Protein AF-A0A497BLR1-F1 (afdb_monomer_lite)

Radius of gyration: 16.53 Å; chains: 1; bounding box: 42×38×38 Å

Structure (mmCIF, N/CA/C/O backbone):
data_AF-A0A497BLR1-F1
#
_entry.id   AF-A0A497BLR1-F1
#
loop_
_atom_site.group_PDB
_atom_site.id
_atom_site.type_symbol
_atom_site.label_atom_id
_atom_site.label_alt_id
_atom_site.label_comp_id
_atom_site.label_asym_id
_atom_site.label_entity_id
_atom_site.label_seq_id
_atom_site.pdbx_PDB_ins_code
_atom_site.Cartn_x
_atom_site.Cartn_y
_atom_site.Cartn_z
_atom_site.occupancy
_atom_site.B_iso_or_equiv
_atom_site.auth_seq_id
_atom_site.auth_comp_id
_atom_site.auth_asym_id
_atom_site.auth_atom_id
_atom_site.pdbx_PDB_model_num
ATOM 1 N N . MET A 1 1 ? -12.909 0.141 -1.072 1.00 55.53 1 MET A N 1
ATOM 2 C CA . MET A 1 1 ? -11.600 0.680 -0.648 1.00 55.53 1 MET A CA 1
ATOM 3 C C . MET A 1 1 ? -11.574 2.158 -1.013 1.00 55.53 1 MET A C 1
ATOM 5 O O . MET A 1 1 ? -11.919 2.470 -2.144 1.00 55.53 1 MET A O 1
ATOM 9 N N . LEU A 1 2 ? -11.273 3.053 -0.068 1.00 60.09 2 LEU A N 1
ATOM 10 C CA . LEU A 1 2 ? -11.106 4.487 -0.335 1.00 60.09 2 LEU A CA 1
ATOM 11 C C . LEU A 1 2 ? -9.602 4.781 -0.332 1.00 60.09 2 LEU A C 1
ATOM 13 O O . LEU A 1 2 ? -8.959 4.564 0.691 1.00 60.09 2 LEU A O 1
ATOM 17 N N . SER A 1 3 ? -9.054 5.231 -1.461 1.00 52.53 3 SER A N 1
ATOM 18 C CA . SER A 1 3 ? -7.648 5.638 -1.575 1.00 52.53 3 SER A CA 1
ATOM 19 C C . SER A 1 3 ? -7.576 7.156 -1.680 1.00 52.53 3 SER A C 1
ATOM 21 O O . SER A 1 3 ? -8.301 7.757 -2.473 1.00 52.53 3 SER A O 1
ATOM 23 N N . VAL A 1 4 ? -6.735 7.777 -0.855 1.00 61.75 4 VAL A N 1
ATOM 24 C CA . VAL A 1 4 ? -6.531 9.229 -0.829 1.00 61.75 4 VAL A CA 1
ATOM 25 C C . VAL A 1 4 ? -5.037 9.503 -0.944 1.00 61.75 4 VAL A C 1
ATOM 27 O O . VAL A 1 4 ? -4.222 8.890 -0.256 1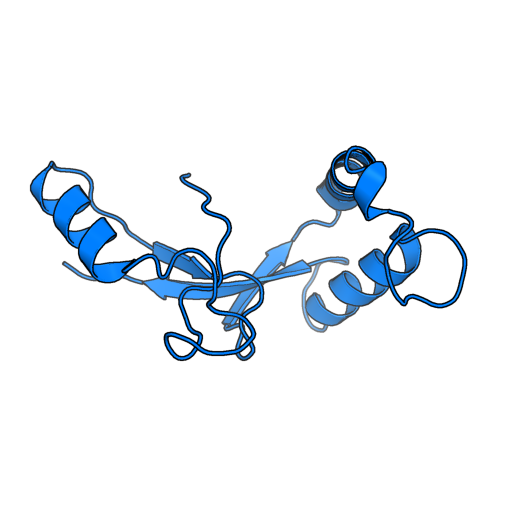.00 61.75 4 VAL A O 1
ATOM 30 N N . HIS A 1 5 ? -4.673 10.414 -1.841 1.00 53.53 5 HIS A N 1
ATOM 31 C CA . HIS A 1 5 ? -3.286 10.741 -2.141 1.00 53.53 5 HIS A CA 1
ATOM 32 C C . HIS A 1 5 ? -2.834 11.972 -1.341 1.00 53.53 5 HIS A C 1
ATOM 34 O O . HIS A 1 5 ? -2.976 13.101 -1.801 1.00 53.53 5 HIS A O 1
ATOM 40 N N . SER A 1 6 ? -2.304 11.748 -0.137 1.00 55.25 6 SER A N 1
ATOM 41 C CA . SER A 1 6 ? -1.457 12.695 0.606 1.00 55.25 6 SER A CA 1
ATOM 42 C C . SER A 1 6 ? -0.721 11.971 1.744 1.00 55.25 6 SER A C 1
ATOM 44 O O . SER A 1 6 ? -1.160 10.904 2.169 1.00 55.25 6 SER A O 1
ATOM 46 N N . CYS A 1 7 ? 0.412 12.509 2.218 1.00 51.59 7 CYS A N 1
ATOM 47 C CA . CYS A 1 7 ? 1.183 11.938 3.332 1.00 51.59 7 CYS A CA 1
ATOM 48 C C . CYS A 1 7 ? 0.557 12.353 4.680 1.00 51.59 7 CYS A C 1
ATOM 50 O O . CYS A 1 7 ? 0.635 13.527 5.040 1.00 51.59 7 CYS A O 1
ATOM 52 N N . PRO A 1 8 ? -0.048 11.435 5.457 1.00 55.97 8 PRO A N 1
ATOM 53 C CA . PRO A 1 8 ? -0.790 11.796 6.667 1.00 55.97 8 PRO A CA 1
ATOM 54 C C . PRO A 1 8 ? 0.068 11.788 7.941 1.00 55.97 8 PRO A C 1
ATOM 56 O O . PRO A 1 8 ? -0.444 12.076 9.019 1.00 55.97 8 PRO A O 1
ATOM 59 N N . VAL A 1 9 ? 1.352 11.422 7.838 1.00 56.25 9 VAL A N 1
ATOM 60 C CA . VAL A 1 9 ? 2.246 11.189 8.993 1.00 56.25 9 VAL A CA 1
ATOM 61 C C . VAL A 1 9 ? 3.321 12.270 9.149 1.00 56.25 9 VAL A C 1
ATOM 63 O O . VAL A 1 9 ? 4.036 12.290 10.148 1.00 56.25 9 VAL A O 1
ATOM 66 N N . GLY A 1 10 ? 3.466 13.171 8.174 1.00 58.78 10 GLY A N 1
ATOM 67 C CA . GLY A 1 10 ? 4.461 14.239 8.235 1.00 58.78 10 GLY A CA 1
ATOM 68 C C . GLY A 1 10 ? 4.095 15.342 9.236 1.00 58.78 10 GLY A C 1
ATOM 69 O O . GLY A 1 10 ? 2.927 15.570 9.553 1.00 58.78 10 GLY A O 1
ATOM 70 N N . ARG A 1 11 ? 5.100 16.092 9.709 1.00 59.44 11 ARG A N 1
ATOM 71 C CA . ARG A 1 11 ? 4.879 17.294 10.534 1.00 59.44 11 ARG A CA 1
ATOM 72 C C . ARG A 1 11 ? 4.065 18.328 9.749 1.00 59.44 11 ARG A C 1
ATOM 74 O O . ARG A 1 11 ? 4.469 18.694 8.647 1.00 59.44 11 ARG A O 1
ATOM 81 N N . LEU A 1 12 ? 2.983 18.848 10.335 1.00 60.25 12 LEU A N 1
ATOM 82 C CA . LEU A 1 12 ? 2.157 19.912 9.742 1.00 60.25 12 LEU A CA 1
ATOM 83 C C . LEU A 1 12 ? 3.013 21.116 9.300 1.00 60.25 12 LEU A C 1
ATOM 85 O O . LEU A 1 12 ? 3.847 21.592 10.073 1.00 60.25 12 LEU A O 1
ATOM 89 N N . GLY A 1 13 ? 2.796 21.609 8.076 1.00 61.09 13 GLY A N 1
ATOM 90 C CA . GLY A 1 13 ? 3.513 22.767 7.518 1.00 61.09 13 GLY A CA 1
ATOM 91 C C . GLY A 1 13 ? 4.985 22.510 7.163 1.00 61.09 13 GLY A C 1
ATOM 92 O O . GLY A 1 13 ? 5.733 23.453 6.919 1.00 61.09 13 GLY A O 1
ATOM 93 N N . GLY A 1 14 ? 5.416 21.248 7.166 1.00 60.66 14 GLY A N 1
ATOM 94 C CA . GLY A 1 14 ? 6.721 20.806 6.684 1.00 60.66 14 GLY A CA 1
ATOM 95 C C . GLY A 1 14 ? 6.787 20.720 5.157 1.00 60.66 14 GLY A C 1
ATOM 96 O O . GLY A 1 14 ? 5.769 20.770 4.468 1.00 60.66 14 GLY A O 1
ATOM 97 N N . ARG A 1 15 ? 8.010 20.556 4.636 1.00 57.75 15 ARG A N 1
ATOM 98 C CA . ARG A 1 15 ? 8.319 20.523 3.193 1.00 57.75 15 ARG A CA 1
ATOM 99 C C . ARG A 1 15 ? 7.398 19.583 2.396 1.00 57.75 15 ARG A C 1
ATOM 101 O O . ARG A 1 15 ? 6.974 19.959 1.311 1.00 57.75 15 ARG A O 1
ATOM 108 N N . ASP A 1 16 ? 7.034 18.437 2.978 1.00 53.62 16 ASP A N 1
ATOM 109 C CA . ASP A 1 16 ? 6.250 17.380 2.321 1.00 53.62 16 ASP A CA 1
ATOM 110 C C . ASP A 1 16 ? 4.802 17.250 2.848 1.00 53.62 16 ASP A C 1
ATOM 112 O O . ASP A 1 16 ? 4.121 16.267 2.563 1.00 53.62 16 ASP A O 1
ATOM 116 N N . THR A 1 17 ? 4.301 18.230 3.617 1.00 56.81 17 THR A N 1
ATOM 117 C CA . THR A 1 17 ? 2.915 18.242 4.152 1.00 56.81 17 THR A CA 1
ATOM 118 C C . THR A 1 17 ? 2.062 19.405 3.641 1.00 56.81 17 THR A C 1
ATOM 120 O O . THR A 1 17 ? 1.029 19.741 4.225 1.00 56.81 17 THR A O 1
ATOM 123 N N . GLY A 1 18 ? 2.472 20.013 2.523 1.00 49.19 18 GLY A N 1
ATOM 124 C CA . GLY A 1 18 ? 1.814 21.175 1.912 1.00 49.19 18 GLY A CA 1
ATOM 125 C C . GLY A 1 18 ? 0.423 20.916 1.313 1.00 49.19 18 GLY A C 1
ATOM 126 O O . GLY A 1 18 ? -0.260 21.869 0.950 1.00 49.19 18 GLY A O 1
ATOM 127 N N . GLY A 1 19 ? -0.031 19.662 1.229 1.00 50.09 19 GLY A N 1
ATOM 128 C CA . GLY A 1 19 ? -1.339 19.308 0.679 1.00 50.09 19 GLY A CA 1
ATOM 129 C C . GLY A 1 19 ? -1.992 18.178 1.466 1.00 50.09 19 GLY A C 1
ATOM 130 O O . GLY A 1 19 ? -1.540 17.044 1.400 1.00 50.09 19 GLY A O 1
ATOM 131 N N . MET A 1 20 ? -3.073 18.490 2.184 1.00 51.88 20 MET A N 1
ATOM 132 C CA . MET A 1 20 ? -3.961 17.540 2.873 1.00 51.88 20 MET A CA 1
ATOM 133 C C . MET A 1 20 ? -3.323 16.708 3.994 1.00 51.88 20 MET A C 1
ATOM 135 O O . MET A 1 20 ? -3.020 15.526 3.841 1.00 51.88 20 MET A O 1
ATOM 139 N N . ASN A 1 21 ? -3.290 17.287 5.194 1.00 53.09 21 ASN A N 1
ATOM 140 C CA . ASN A 1 21 ? -3.283 16.491 6.419 1.00 53.09 21 ASN A CA 1
ATOM 141 C C . ASN A 1 21 ? -4.676 15.879 6.579 1.00 53.09 21 ASN A C 1
ATOM 143 O O . ASN A 1 21 ? -5.588 16.501 7.126 1.00 53.09 21 ASN A O 1
ATOM 147 N N . VAL A 1 22 ? -4.875 14.687 6.018 1.00 57.62 22 VAL A N 1
ATOM 148 C CA . VAL A 1 22 ? -6.081 13.913 6.299 1.00 57.62 22 VAL A CA 1
ATOM 149 C C . VAL A 1 22 ? -5.940 13.432 7.733 1.00 57.62 22 VAL A C 1
ATOM 151 O O . VAL A 1 22 ? -5.092 12.599 8.044 1.00 57.62 22 VAL A O 1
ATOM 154 N N . TYR A 1 23 ? -6.767 13.975 8.620 1.00 67.25 23 TYR A N 1
ATOM 155 C CA . TYR A 1 23 ? -6.936 13.475 9.977 1.00 67.25 23 TYR A CA 1
ATOM 156 C C . TYR A 1 23 ? -7.632 12.117 9.904 1.00 67.25 23 TYR A C 1
ATOM 158 O O . TYR A 1 23 ? -8.846 12.009 10.050 1.00 67.25 23 TYR A O 1
ATOM 166 N N . ILE A 1 24 ? -6.871 11.077 9.569 1.00 76.25 24 ILE A N 1
ATOM 167 C CA . ILE A 1 24 ? -7.402 9.748 9.254 1.00 76.25 24 ILE A CA 1
ATOM 168 C C . ILE A 1 24 ? -8.244 9.204 10.405 1.00 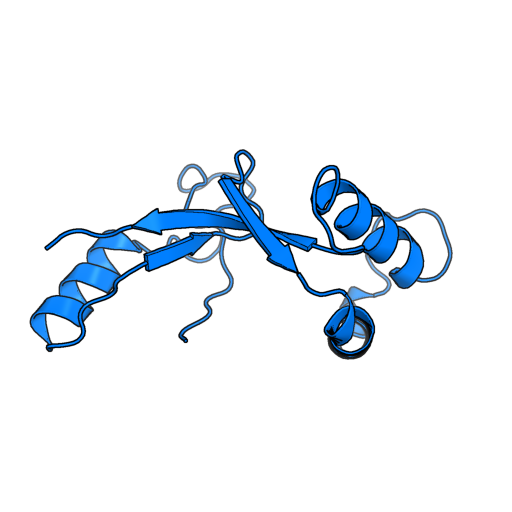76.25 24 ILE A C 1
ATOM 170 O O . ILE A 1 24 ? -9.290 8.605 10.170 1.00 76.25 24 ILE A O 1
ATOM 174 N N . ARG A 1 25 ? -7.823 9.447 11.649 1.00 75.31 25 ARG A N 1
ATOM 175 C CA . ARG A 1 25 ? -8.559 9.014 12.836 1.00 75.31 25 ARG A CA 1
ATOM 176 C C . ARG A 1 25 ? -9.903 9.732 12.954 1.00 75.31 25 ARG A C 1
ATOM 178 O O . ARG A 1 25 ? -10.916 9.100 13.230 1.00 75.31 25 ARG A O 1
ATOM 185 N N . GLU A 1 26 ? -9.931 11.037 12.737 1.00 79.94 26 GLU A N 1
ATOM 186 C CA . GLU A 1 26 ? -11.125 11.873 12.806 1.00 79.94 26 GLU A CA 1
ATOM 187 C C . GLU A 1 26 ? -12.082 11.531 11.658 1.00 79.94 26 GLU A C 1
ATOM 189 O O . GLU A 1 26 ? -13.272 11.340 11.896 1.00 79.94 26 GLU A O 1
ATOM 194 N N . VAL A 1 27 ? -11.565 11.332 10.441 1.00 83.94 27 VAL A N 1
ATOM 195 C CA . VAL A 1 27 ? -12.341 10.849 9.289 1.00 83.94 27 VAL A CA 1
ATOM 196 C C . VAL A 1 27 ? -12.927 9.465 9.571 1.00 83.94 27 VAL A C 1
ATOM 198 O O . VAL A 1 27 ? -14.127 9.268 9.395 1.00 83.94 27 VAL A O 1
ATOM 201 N N . ALA A 1 28 ? -12.123 8.519 10.065 1.00 85.81 28 ALA A N 1
ATOM 202 C CA . ALA A 1 28 ? -12.597 7.190 10.444 1.00 85.81 28 ALA A CA 1
ATOM 203 C C . ALA A 1 28 ? -13.671 7.252 11.543 1.00 85.81 28 ALA A C 1
ATOM 205 O O . ALA A 1 28 ? -14.654 6.512 11.489 1.00 85.81 28 ALA A O 1
ATOM 206 N N . ARG A 1 29 ? -13.537 8.172 12.508 1.00 84.25 29 ARG A N 1
ATOM 207 C CA . ARG A 1 29 ? -14.528 8.394 13.570 1.00 84.25 29 ARG A CA 1
ATOM 208 C C . ARG A 1 29 ? -15.839 8.960 13.028 1.00 84.25 29 ARG A C 1
ATOM 210 O O . ARG A 1 29 ? -16.902 8.478 13.415 1.00 84.25 29 ARG A O 1
ATOM 217 N N . GLU A 1 30 ? -15.788 9.957 12.147 1.00 89.69 30 GLU A N 1
ATOM 218 C CA . GLU A 1 30 ? -16.990 10.530 11.525 1.00 89.69 30 GLU A CA 1
ATOM 219 C C . GLU A 1 30 ? -17.697 9.523 10.611 1.00 89.69 30 GLU A C 1
ATOM 221 O O . GLU A 1 30 ? -18.925 9.435 10.624 1.00 89.69 30 GLU A O 1
ATOM 226 N N . LEU A 1 31 ? -16.940 8.699 9.881 1.00 90.12 31 LEU A N 1
ATOM 227 C CA . LEU A 1 31 ? -17.486 7.557 9.147 1.00 90.12 31 LEU A CA 1
ATOM 228 C C . LEU A 1 31 ? -18.162 6.560 10.099 1.00 90.12 31 LEU A C 1
ATOM 230 O O . LEU A 1 31 ? -19.300 6.160 9.852 1.00 90.12 31 LEU A O 1
ATOM 234 N N . GLY A 1 32 ? -17.526 6.240 11.230 1.00 90.31 32 GLY A N 1
ATOM 235 C CA . GLY A 1 32 ? -18.082 5.361 12.261 1.00 90.31 32 GLY A CA 1
ATOM 236 C C . GLY A 1 32 ? -19.412 5.862 12.827 1.00 90.31 32 GLY A C 1
ATOM 237 O O . GLY A 1 32 ? -20.359 5.084 12.938 1.00 90.31 32 GLY A O 1
ATOM 238 N N . LYS A 1 33 ? -19.529 7.171 13.101 1.00 92.06 33 LYS A N 1
ATOM 239 C CA . LYS A 1 33 ? -20.789 7.810 13.537 1.00 92.06 33 LYS A CA 1
ATOM 240 C C . LYS A 1 33 ? -21.916 7.682 12.508 1.00 92.06 33 LYS A C 1
ATOM 242 O O . LYS A 1 33 ? -23.080 7.656 12.887 1.00 92.06 33 LYS A O 1
ATOM 247 N N . ARG A 1 34 ? -21.577 7.587 11.220 1.00 93.94 34 ARG A N 1
ATOM 248 C CA . ARG A 1 34 ? -22.525 7.371 10.113 1.00 93.94 34 ARG A CA 1
ATOM 249 C C . ARG A 1 34 ? -22.796 5.887 9.832 1.00 93.94 34 ARG A C 1
ATOM 251 O O . ARG A 1 34 ? -23.471 5.571 8.862 1.00 93.94 34 ARG A O 1
ATOM 258 N N . GLY A 1 35 ? -22.273 4.978 10.659 1.00 94.19 35 GLY A N 1
ATOM 259 C CA . GLY A 1 35 ? -22.448 3.531 10.513 1.00 94.19 35 GLY A CA 1
ATOM 260 C C . GLY A 1 35 ? -21.364 2.832 9.685 1.00 94.19 35 GLY A C 1
ATOM 261 O O . GLY A 1 35 ? -21.436 1.621 9.490 1.00 94.19 35 GLY A O 1
ATOM 262 N N . HIS A 1 36 ? -20.329 3.546 9.234 1.00 91.62 36 HIS A N 1
ATOM 263 C CA . HIS A 1 36 ? -19.230 2.989 8.443 1.00 91.62 36 HIS A CA 1
ATOM 264 C C . HIS A 1 36 ? -17.983 2.766 9.311 1.00 91.62 36 HIS A C 1
ATOM 266 O O . HIS A 1 36 ? -17.197 3.679 9.549 1.00 91.62 36 HIS A O 1
ATOM 272 N N . ARG A 1 37 ? -17.784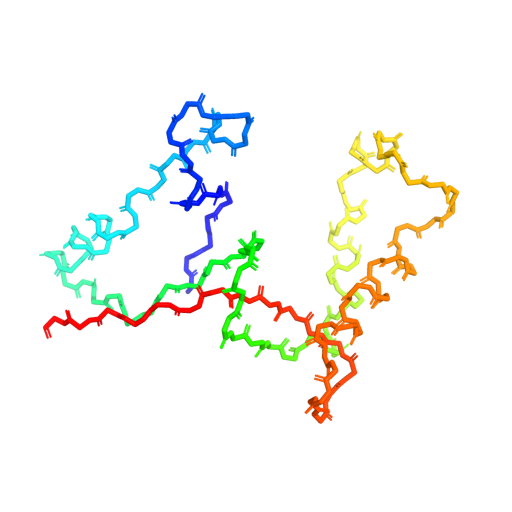 1.537 9.793 1.00 91.06 37 ARG A N 1
ATOM 273 C CA . ARG A 1 37 ? -16.652 1.175 10.666 1.00 91.06 37 ARG A CA 1
ATOM 274 C C . ARG A 1 37 ? -15.386 0.863 9.852 1.00 91.06 37 ARG A C 1
ATOM 276 O O . ARG A 1 37 ? -15.375 -0.087 9.071 1.00 91.06 37 ARG A O 1
ATOM 283 N N . VAL A 1 38 ? -14.325 1.652 10.035 1.00 90.50 38 VAL A N 1
ATOM 284 C CA . VAL A 1 38 ? -13.076 1.582 9.245 1.00 90.50 38 VAL A CA 1
ATOM 285 C C . VAL A 1 38 ? -12.052 0.639 9.879 1.00 90.50 38 VAL A C 1
ATOM 287 O O . VAL A 1 38 ? -11.226 1.097 10.653 1.00 90.50 38 VAL A O 1
ATOM 290 N N . LYS A 1 39 ? -12.077 -0.660 9.541 1.00 91.31 39 LYS A N 1
ATOM 291 C CA . LYS A 1 39 ? -11.191 -1.713 10.110 1.00 91.31 39 LYS A CA 1
ATOM 292 C C . LYS A 1 39 ? -9.708 -1.343 10.155 1.00 91.31 39 LYS A C 1
ATOM 294 O O . LYS A 1 39 ? -9.056 -1.515 11.181 1.00 91.31 39 LYS A O 1
ATOM 299 N N . GLU A 1 40 ? -9.190 -0.839 9.045 1.00 91.38 40 GLU A N 1
ATOM 300 C CA . GLU A 1 40 ? -7.759 -0.642 8.857 1.00 91.38 40 GLU A CA 1
ATOM 301 C C . GLU A 1 40 ? -7.487 0.598 8.013 1.00 91.38 40 GLU A C 1
ATOM 303 O O . GLU A 1 40 ? -8.301 0.997 7.175 1.00 91.38 40 GLU A O 1
ATOM 308 N N . VAL A 1 41 ? -6.307 1.175 8.216 1.00 88.62 41 VAL A N 1
ATOM 309 C CA . VAL A 1 41 ? -5.766 2.278 7.427 1.00 88.62 41 VAL A CA 1
ATOM 310 C C . VAL A 1 41 ? -4.369 1.897 6.977 1.00 88.62 41 VAL A C 1
ATOM 312 O O . VAL A 1 41 ? -3.532 1.540 7.802 1.00 88.62 41 VAL A O 1
ATOM 315 N N . TRP A 1 42 ? -4.112 1.976 5.675 1.00 89.38 42 TRP A N 1
ATOM 316 C CA . TRP A 1 42 ? -2.813 1.656 5.093 1.00 89.38 42 TRP A CA 1
ATOM 317 C C . TRP A 1 42 ? -2.177 2.922 4.520 1.00 89.38 42 TRP A C 1
ATOM 319 O O . TRP A 1 42 ? -2.785 3.637 3.723 1.00 89.38 42 TRP A O 1
ATOM 329 N N . LEU A 1 43 ? -0.957 3.215 4.961 1.00 85.44 43 LEU A N 1
ATOM 330 C CA . LEU A 1 43 ? -0.241 4.451 4.664 1.00 85.44 43 LEU A CA 1
ATOM 331 C C . LEU A 1 43 ? 0.924 4.161 3.723 1.00 85.44 43 LEU A C 1
ATOM 333 O O . LEU A 1 43 ? 1.904 3.527 4.119 1.00 85.44 43 LEU A O 1
ATOM 337 N N . TRP A 1 44 ? 0.81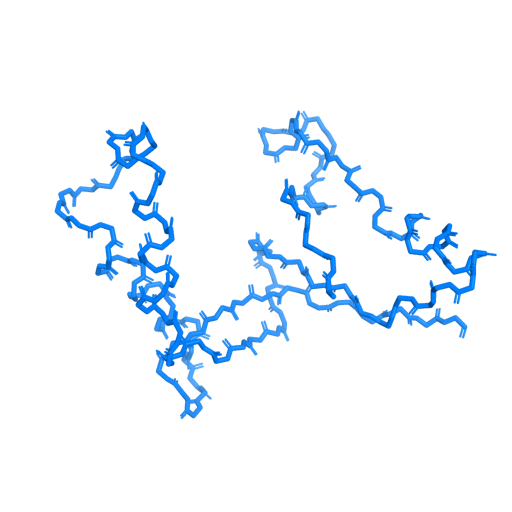2 4.616 2.480 1.00 83.69 44 TRP A N 1
ATOM 338 C CA . TRP A 1 44 ? 1.878 4.494 1.489 1.00 83.69 44 TRP A CA 1
ATOM 339 C C . TRP A 1 44 ? 2.994 5.518 1.757 1.00 83.69 44 TRP A C 1
ATOM 341 O O . TRP A 1 44 ? 2.775 6.526 2.428 1.00 83.69 44 TRP A O 1
ATOM 351 N N . ALA A 1 45 ? 4.202 5.244 1.250 1.00 80.75 45 ALA A N 1
ATOM 352 C CA . ALA A 1 45 ? 5.398 6.081 1.445 1.00 80.75 45 ALA A CA 1
ATOM 353 C C . ALA A 1 45 ? 5.750 6.383 2.918 1.00 80.75 45 ALA A C 1
ATOM 355 O O . ALA A 1 45 ? 6.383 7.392 3.220 1.00 80.75 45 ALA A O 1
ATOM 356 N N . SER A 1 46 ? 5.375 5.491 3.838 1.00 81.50 46 SER A N 1
ATOM 357 C CA . SER A 1 46 ? 5.842 5.555 5.223 1.00 81.50 46 SER A CA 1
ATOM 358 C C . SER A 1 46 ? 7.340 5.251 5.307 1.00 81.50 46 SER A C 1
ATOM 360 O O . SER A 1 46 ? 7.825 4.327 4.656 1.00 81.50 46 SER A O 1
ATOM 362 N N . GLU A 1 47 ? 8.061 5.976 6.163 1.00 82.50 47 GLU A N 1
ATOM 363 C CA . GLU A 1 47 ? 9.456 5.668 6.520 1.00 82.50 47 GLU A CA 1
ATOM 364 C C . GLU A 1 47 ? 9.585 4.365 7.327 1.00 82.50 47 GLU A C 1
ATOM 366 O O . GLU A 1 47 ? 10.671 3.801 7.434 1.00 82.50 47 GLU A O 1
ATOM 371 N N . LYS A 1 48 ? 8.483 3.887 7.919 1.00 85.75 48 LYS A N 1
ATOM 372 C CA . LYS A 1 48 ? 8.437 2.690 8.769 1.00 85.75 48 LYS A CA 1
ATOM 373 C C . LYS A 1 48 ? 7.320 1.748 8.309 1.00 85.75 48 LYS A C 1
ATOM 375 O O . LYS A 1 48 ? 6.325 1.614 9.026 1.00 85.75 48 LYS A O 1
ATOM 380 N N . PRO A 1 49 ? 7.400 1.147 7.112 1.00 90.81 49 PRO A N 1
ATOM 381 C CA . PRO A 1 49 ? 6.392 0.187 6.673 1.00 90.81 49 PRO A CA 1
ATOM 382 C C . PRO A 1 49 ? 6.371 -1.038 7.600 1.00 90.81 49 PRO A C 1
ATOM 384 O O . PRO A 1 49 ? 7.405 -1.457 8.112 1.00 90.81 49 PRO A O 1
ATOM 387 N N . ASN A 1 50 ? 5.185 -1.596 7.830 1.00 93.88 50 ASN A N 1
ATOM 388 C CA . ASN A 1 50 ? 4.971 -2.810 8.633 1.00 93.88 50 ASN A CA 1
ATOM 389 C C . ASN A 1 50 ? 4.079 -3.840 7.911 1.00 93.88 50 ASN A C 1
ATOM 391 O O . ASN A 1 50 ? 3.738 -4.870 8.485 1.00 93.88 50 ASN A O 1
ATOM 395 N N . HIS A 1 51 ? 3.677 -3.548 6.674 1.00 94.38 51 HIS A N 1
ATOM 396 C CA . HIS A 1 51 ? 2.843 -4.403 5.847 1.00 94.38 51 HIS A CA 1
ATOM 397 C C . HIS A 1 51 ? 3.325 -4.326 4.400 1.00 94.38 51 HIS A C 1
ATOM 399 O O . HIS A 1 51 ? 3.605 -3.235 3.903 1.00 94.38 51 HIS A O 1
ATOM 405 N N . VAL A 1 52 ? 3.414 -5.470 3.731 1.00 95.50 52 VAL A N 1
ATOM 406 C CA . VAL A 1 52 ? 3.748 -5.569 2.309 1.00 95.50 52 VAL A CA 1
ATOM 407 C C . VAL A 1 52 ? 2.674 -6.374 1.593 1.00 95.50 52 VAL A C 1
ATOM 409 O O . VAL A 1 52 ? 2.054 -7.257 2.185 1.00 95.50 52 VAL A O 1
ATOM 412 N N . THR A 1 53 ? 2.424 -6.039 0.335 1.00 95.75 53 THR A N 1
ATOM 413 C CA . THR A 1 53 ? 1.427 -6.703 -0.506 1.00 95.75 53 THR A CA 1
ATOM 414 C C . THR A 1 53 ? 2.073 -7.086 -1.825 1.00 95.75 53 THR A C 1
ATOM 416 O O . THR A 1 53 ? 2.745 -6.251 -2.435 1.00 95.75 53 THR A O 1
ATOM 419 N N . ASP A 1 54 ? 1.852 -8.330 -2.250 1.00 97.69 54 ASP A N 1
ATOM 420 C CA . ASP A 1 54 ? 2.296 -8.828 -3.547 1.00 97.69 54 ASP A CA 1
ATOM 421 C C . ASP A 1 54 ? 1.632 -8.041 -4.680 1.00 97.69 54 ASP A C 1
ATOM 423 O O . ASP A 1 54 ? 0.407 -7.895 -4.736 1.00 97.69 54 ASP A O 1
ATOM 427 N N . ILE A 1 55 ? 2.458 -7.528 -5.583 1.00 97.25 55 ILE A N 1
ATOM 428 C CA . ILE A 1 55 ? 2.016 -6.857 -6.802 1.00 97.25 55 ILE A CA 1
ATOM 429 C C . ILE A 1 55 ? 2.647 -7.454 -8.062 1.00 97.25 55 ILE A C 1
ATOM 431 O O . ILE A 1 55 ? 2.584 -6.824 -9.116 1.00 97.25 55 ILE A O 1
ATOM 435 N N . THR A 1 56 ? 3.255 -8.637 -7.977 1.00 96.88 56 THR A N 1
ATOM 436 C CA . THR A 1 56 ? 3.998 -9.293 -9.065 1.00 96.88 56 THR A CA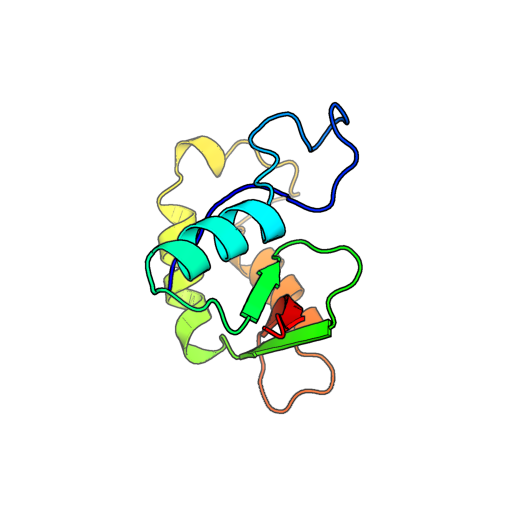 1
ATOM 437 C C . THR A 1 56 ? 3.173 -9.337 -10.350 1.00 96.88 56 THR A C 1
ATOM 439 O O . THR A 1 56 ? 3.583 -8.774 -11.366 1.00 96.88 56 THR A O 1
ATOM 442 N N . ASP A 1 57 ? 1.944 -9.845 -10.266 1.00 97.25 57 ASP A N 1
ATOM 443 C CA . ASP A 1 57 ? 1.039 -9.984 -11.414 1.00 97.25 57 ASP A CA 1
ATOM 444 C C . ASP A 1 57 ? 0.430 -8.658 -11.901 1.00 97.25 57 ASP A C 1
ATOM 446 O O . ASP A 1 57 ? -0.117 -8.572 -13.001 1.00 97.25 57 ASP A O 1
ATOM 450 N N . THR A 1 58 ? 0.491 -7.601 -11.087 1.00 96.44 58 THR A N 1
ATOM 451 C CA . THR A 1 58 ? -0.153 -6.307 -11.383 1.00 96.44 58 THR A CA 1
ATOM 452 C C . THR A 1 58 ? 0.844 -5.188 -11.672 1.00 96.44 58 THR A C 1
ATOM 454 O O . THR A 1 58 ? 0.444 -4.076 -12.036 1.00 96.44 58 THR A O 1
ATOM 457 N N . PHE A 1 59 ? 2.146 -5.466 -11.573 1.00 95.19 59 PHE A N 1
ATOM 458 C CA . PHE A 1 59 ? 3.197 -4.467 -11.727 1.00 95.19 59 PHE A CA 1
ATOM 459 C C . PHE A 1 59 ? 3.169 -3.797 -13.104 1.00 95.19 59 PHE A C 1
ATOM 461 O O . PHE A 1 59 ? 3.301 -2.575 -13.203 1.00 95.19 59 PHE A O 1
ATOM 468 N N . ASP A 1 60 ? 2.932 -4.562 -14.168 1.00 93.06 60 ASP A N 1
ATOM 469 C CA . ASP A 1 60 ? 2.908 -4.007 -15.523 1.00 93.06 60 ASP A CA 1
ATOM 470 C C . ASP A 1 60 ? 1.696 -3.082 -15.741 1.00 93.06 60 ASP A C 1
ATOM 472 O O . ASP A 1 60 ? 1.811 -2.052 -16.412 1.00 93.06 60 ASP A O 1
ATOM 476 N N . ILE A 1 61 ? 0.560 -3.368 -15.091 1.00 95.00 61 ILE A N 1
ATOM 477 C CA . ILE A 1 61 ? -0.615 -2.481 -15.075 1.00 95.00 61 ILE A CA 1
ATOM 478 C C . ILE A 1 61 ? -0.274 -1.181 -14.342 1.00 95.00 61 ILE A C 1
ATOM 480 O O . ILE A 1 61 ? -0.569 -0.091 -14.838 1.00 95.00 61 ILE A O 1
ATOM 484 N N . LYS A 1 62 ? 0.395 -1.275 -13.187 1.00 92.31 62 LYS A N 1
ATOM 485 C CA . LYS A 1 62 ? 0.873 -0.110 -12.433 1.00 92.31 62 LYS A CA 1
ATOM 486 C C . LYS A 1 62 ? 1.823 0.753 -13.267 1.00 92.31 62 LYS A C 1
ATOM 488 O O . LYS A 1 62 ? 1.682 1.977 -13.281 1.00 92.31 62 LYS A O 1
ATOM 493 N N . LEU A 1 63 ? 2.770 0.140 -13.976 1.00 90.44 63 LEU A N 1
ATOM 494 C CA . LEU A 1 63 ? 3.711 0.855 -14.836 1.00 90.44 63 LEU A CA 1
ATOM 495 C C . LEU A 1 63 ? 2.997 1.541 -16.009 1.00 90.44 63 LEU A C 1
ATOM 497 O O . LEU A 1 63 ? 3.297 2.695 -16.323 1.00 90.44 63 LEU A O 1
ATOM 501 N N . ALA A 1 64 ? 2.023 0.871 -16.630 1.00 90.50 64 ALA A N 1
ATOM 502 C CA . ALA A 1 64 ? 1.191 1.465 -17.674 1.00 90.50 64 ALA A CA 1
ATOM 503 C C . ALA A 1 64 ? 0.389 2.667 -17.149 1.00 90.50 64 ALA A C 1
ATOM 505 O O . ALA A 1 64 ? 0.390 3.724 -17.782 1.00 90.50 64 ALA A O 1
ATOM 506 N N . ALA A 1 65 ? -0.221 2.544 -15.966 1.00 89.56 65 ALA A N 1
ATOM 507 C CA . ALA A 1 65 ? -0.936 3.638 -15.313 1.00 89.56 65 ALA A CA 1
ATOM 508 C C . ALA A 1 65 ? -0.007 4.823 -15.004 1.00 89.56 65 ALA A C 1
ATOM 510 O O . ALA A 1 65 ? -0.360 5.968 -15.286 1.00 89.56 65 ALA A O 1
ATOM 511 N N . LEU A 1 66 ? 1.210 4.565 -14.508 1.00 85.69 66 LEU A N 1
ATOM 512 C CA . LEU A 1 66 ? 2.209 5.608 -14.264 1.00 85.69 66 LEU A CA 1
ATOM 513 C C . LEU A 1 66 ? 2.582 6.346 -15.559 1.00 85.69 66 LEU A C 1
ATOM 515 O O . LEU A 1 66 ? 2.659 7.570 -15.572 1.00 85.69 66 LEU A O 1
ATOM 519 N N . ARG A 1 67 ? 2.748 5.632 -16.676 1.00 84.88 67 ARG A N 1
ATOM 520 C CA . ARG A 1 67 ? 3.087 6.230 -17.982 1.00 84.88 67 ARG A CA 1
ATOM 521 C C . ARG A 1 67 ? 2.001 7.159 -18.540 1.00 84.88 67 ARG A C 1
ATOM 523 O O . ARG A 1 67 ? 2.309 8.004 -19.382 1.00 84.88 67 ARG A O 1
ATOM 530 N N . CYS A 1 68 ? 0.759 7.073 -18.062 1.00 88.31 68 CYS A N 1
ATOM 531 C CA . CYS A 1 68 ? -0.301 8.017 -18.431 1.00 88.31 68 CYS A CA 1
ATOM 532 C C . CYS A 1 68 ? -0.016 9.452 -17.946 1.00 88.31 68 CYS A C 1
ATOM 534 O O . CYS A 1 68 ? -0.513 10.410 -18.540 1.00 88.31 68 CYS A O 1
ATOM 536 N N . HIS A 1 69 ? 0.835 9.623 -16.930 1.00 82.00 69 HIS A N 1
ATOM 537 C CA . HIS A 1 69 ? 1.240 10.906 -16.346 1.00 82.00 69 HIS A CA 1
ATOM 538 C C . HIS A 1 69 ? 2.289 11.656 -17.195 1.00 82.00 69 HIS A C 1
ATOM 540 O O . HIS A 1 69 ? 3.328 12.091 -16.702 1.00 82.00 69 HIS A O 1
ATOM 546 N N . LYS A 1 70 ? 2.032 11.814 -18.502 1.00 79.88 70 LYS A N 1
ATOM 547 C CA . LYS A 1 70 ? 3.009 12.264 -19.518 1.00 79.88 70 LYS A CA 1
ATOM 548 C C . LYS A 1 70 ? 3.784 13.537 -19.155 1.00 79.88 70 LYS A C 1
ATOM 550 O O . LYS A 1 70 ? 4.980 13.603 -19.416 1.00 79.88 70 LYS A O 1
ATOM 555 N N . SER A 1 71 ? 3.131 14.530 -18.548 1.00 78.50 71 SER A N 1
ATOM 556 C CA . SER A 1 71 ? 3.771 15.795 -18.146 1.00 78.50 71 SER A CA 1
ATOM 557 C C . SER A 1 71 ? 4.763 15.643 -16.986 1.00 78.50 71 SER A C 1
ATOM 559 O O . SER A 1 71 ? 5.657 16.469 -16.837 1.00 78.50 71 SER A O 1
ATOM 561 N N . GLN A 1 72 ? 4.627 14.586 -16.183 1.00 71.75 72 GLN A N 1
ATOM 562 C CA . GLN A 1 72 ? 5.437 14.315 -14.992 1.00 71.75 72 GLN A CA 1
ATOM 563 C C . GLN A 1 72 ? 6.608 13.364 -15.299 1.00 71.75 72 GLN A C 1
ATOM 565 O O . GLN A 1 72 ? 7.631 13.409 -14.621 1.00 71.75 72 GLN A O 1
ATOM 570 N N . MET A 1 73 ? 6.503 12.562 -16.366 1.00 68.50 73 MET A N 1
ATOM 571 C CA . MET A 1 73 ? 7.513 11.565 -16.763 1.00 68.50 73 MET A CA 1
ATOM 572 C C . MET A 1 73 ? 8.850 12.163 -17.240 1.00 68.50 73 MET A C 1
ATOM 574 O O . MET A 1 73 ? 9.842 11.445 -17.301 1.00 68.50 73 MET A O 1
ATOM 578 N N . GLY A 1 74 ? 8.893 13.455 -17.587 1.00 60.19 74 GLY A N 1
ATOM 579 C CA . GLY A 1 74 ? 10.101 14.147 -18.064 1.00 60.19 74 GLY A CA 1
ATOM 580 C C . GLY A 1 74 ? 10.780 15.063 -17.038 1.00 60.19 74 GLY A C 1
ATOM 581 O O . GLY A 1 74 ? 11.816 15.642 -17.348 1.00 60.19 74 GLY A O 1
ATOM 582 N N . GLN A 1 75 ? 10.204 15.227 -15.841 1.00 58.06 75 GLN A N 1
ATOM 583 C CA . GLN A 1 75 ? 10.704 16.150 -14.805 1.00 58.06 75 GLN A CA 1
ATOM 584 C C . GLN A 1 75 ? 11.427 15.444 -13.652 1.00 58.06 75 GLN A C 1
ATOM 586 O O . GLN A 1 75 ? 11.848 16.079 -12.686 1.00 58.06 75 GLN A O 1
ATOM 591 N N . THR A 1 76 ? 11.564 14.124 -13.721 1.00 53.75 76 THR A N 1
ATOM 592 C CA . THR A 1 76 ? 12.188 13.356 -12.651 1.00 53.75 76 THR A CA 1
ATOM 593 C C . THR A 1 76 ? 13.719 13.448 -12.693 1.00 53.75 76 THR A C 1
ATOM 595 O O . THR A 1 76 ? 14.295 13.261 -13.763 1.00 53.75 76 THR A O 1
ATOM 598 N N . PRO A 1 77 ? 14.403 13.630 -11.548 1.00 49.50 77 PRO A N 1
ATOM 599 C CA . PRO A 1 77 ? 15.866 13.709 -11.453 1.00 49.50 77 PRO A CA 1
ATOM 600 C C . PRO A 1 77 ? 16.566 12.342 -11.613 1.00 49.50 77 PRO A C 1
ATOM 602 O O . PRO A 1 77 ? 17.669 12.147 -11.104 1.00 49.50 77 PRO A O 1
ATOM 605 N N . PHE A 1 78 ? 15.931 11.366 -12.269 1.00 52.41 78 PHE A N 1
ATOM 606 C CA . PHE A 1 78 ? 16.486 10.022 -12.418 1.00 52.41 78 PHE A CA 1
ATOM 607 C C . PHE A 1 78 ? 17.453 9.966 -13.613 1.00 52.41 78 PHE A C 1
ATOM 609 O O . PHE A 1 78 ? 17.110 10.438 -14.701 1.00 52.41 78 PHE A O 1
ATOM 616 N N . PRO A 1 79 ? 18.662 9.406 -13.436 1.00 50.25 79 PRO A N 1
ATOM 617 C CA . PRO A 1 79 ? 19.646 9.320 -14.501 1.00 50.25 79 PRO A CA 1
ATOM 618 C C . PRO A 1 79 ? 19.220 8.247 -15.514 1.00 50.25 79 PRO A C 1
ATOM 620 O O . PRO A 1 79 ? 19.366 7.064 -15.250 1.00 50.25 79 PRO A O 1
ATOM 623 N N . GLN A 1 80 ? 18.731 8.703 -16.670 1.00 51.88 80 GLN A N 1
ATOM 624 C CA . GLN A 1 80 ? 18.534 7.966 -17.930 1.00 51.88 80 GLN A CA 1
ATOM 625 C C . GLN A 1 80 ? 17.527 6.790 -17.952 1.00 51.88 80 GLN A C 1
ATOM 627 O O . GLN A 1 80 ? 17.509 5.920 -17.095 1.00 51.88 80 GLN A O 1
ATOM 632 N N . SER A 1 81 ? 16.748 6.760 -19.047 1.00 56.94 81 SER A N 1
ATOM 633 C CA . SER A 1 81 ? 16.016 5.618 -19.638 1.00 56.94 81 SER A CA 1
ATOM 634 C C . SER A 1 81 ? 15.037 4.834 -18.745 1.00 56.94 81 SER A C 1
ATOM 636 O O . SER A 1 81 ? 15.436 4.071 -17.884 1.00 56.94 81 SER A O 1
ATOM 638 N N . ASP A 1 82 ? 13.745 4.973 -19.065 1.00 64.31 82 ASP A N 1
ATOM 639 C CA . ASP A 1 82 ? 12.591 4.195 -18.578 1.00 64.31 82 ASP A CA 1
ATOM 640 C C . ASP A 1 82 ? 12.457 4.026 -17.043 1.00 64.31 82 ASP A C 1
ATOM 642 O O . ASP A 1 82 ? 13.115 3.183 -16.433 1.00 64.31 82 ASP A O 1
ATOM 646 N N . PRO A 1 83 ? 11.501 4.729 -16.401 1.00 69.50 83 PRO A N 1
ATOM 647 C CA . PRO A 1 83 ? 11.180 4.551 -14.981 1.00 69.50 83 PRO A CA 1
ATOM 648 C C . PRO A 1 83 ? 10.820 3.114 -14.579 1.00 69.50 83 PRO A C 1
ATOM 650 O O . PRO A 1 83 ? 10.815 2.815 -13.387 1.00 69.50 83 PRO A O 1
ATOM 653 N N . GLY A 1 84 ? 10.509 2.240 -15.544 1.00 79.69 84 GLY A N 1
ATOM 654 C CA . GLY A 1 84 ? 10.143 0.845 -15.321 1.00 79.69 84 GLY A CA 1
ATOM 655 C C . GLY A 1 84 ? 11.173 0.047 -14.526 1.00 79.69 84 GLY A C 1
ATOM 656 O O . GLY A 1 84 ? 10.807 -0.545 -13.514 1.00 79.69 84 GLY A O 1
ATOM 657 N N . GLU A 1 85 ? 12.446 0.063 -14.926 1.00 83.94 85 GLU A N 1
ATOM 658 C CA . GLU A 1 85 ? 13.486 -0.752 -14.274 1.00 83.94 85 GLU A CA 1
ATOM 659 C C . GLU A 1 85 ? 13.809 -0.255 -12.866 1.00 83.94 85 GLU A C 1
ATOM 661 O O . GLU A 1 85 ? 13.840 -1.034 -11.913 1.00 83.94 85 GLU A O 1
ATOM 666 N N . TRP A 1 86 ? 13.956 1.062 -12.700 1.00 84.38 86 TRP A N 1
ATOM 667 C CA . TRP A 1 86 ? 14.158 1.658 -11.379 1.00 84.38 86 TRP A CA 1
ATOM 668 C C . TRP A 1 86 ? 12.989 1.351 -10.436 1.00 84.38 86 TRP A C 1
ATOM 670 O O . TRP A 1 86 ? 13.188 0.991 -9.272 1.00 84.38 86 TRP A O 1
ATOM 680 N N . LEU A 1 87 ? 11.755 1.467 -10.938 1.00 88.44 87 LEU A N 1
ATOM 681 C CA . LEU A 1 87 ? 10.565 1.173 -10.154 1.00 88.44 87 LEU A CA 1
ATOM 682 C C . LEU A 1 87 ? 10.504 -0.315 -9.805 1.00 88.44 87 LEU A C 1
ATOM 684 O O . LEU A 1 87 ? 10.195 -0.643 -8.662 1.00 88.44 87 LEU A O 1
ATOM 688 N N . ARG A 1 88 ? 10.831 -1.205 -10.746 1.00 91.56 88 ARG A N 1
ATOM 689 C CA . ARG A 1 88 ? 10.848 -2.657 -10.529 1.00 91.56 88 ARG A CA 1
ATOM 690 C C . ARG A 1 88 ? 11.856 -3.028 -9.449 1.00 91.56 88 ARG A C 1
ATOM 692 O O . ARG A 1 88 ? 11.493 -3.714 -8.500 1.00 91.56 88 ARG A O 1
ATOM 699 N N . GLU A 1 89 ? 13.072 -2.494 -9.525 1.00 92.38 89 GLU A N 1
ATOM 700 C CA . GLU A 1 89 ? 14.113 -2.722 -8.521 1.00 92.38 89 GLU A CA 1
ATOM 701 C C . GLU A 1 89 ? 13.691 -2.236 -7.130 1.00 92.38 89 GLU A C 1
ATOM 703 O O . GLU A 1 89 ? 13.889 -2.925 -6.130 1.00 92.38 89 GLU A O 1
ATOM 708 N N . ARG A 1 90 ? 13.026 -1.078 -7.047 1.00 90.81 90 ARG A N 1
ATOM 709 C CA . ARG A 1 90 ? 12.465 -0.598 -5.780 1.00 90.81 90 ARG A CA 1
ATOM 710 C C . ARG A 1 90 ? 11.446 -1.579 -5.186 1.00 90.81 90 ARG A C 1
ATOM 712 O O . ARG A 1 90 ? 11.482 -1.800 -3.981 1.00 90.81 90 ARG A O 1
ATOM 719 N N . HIS A 1 91 ? 10.539 -2.135 -5.992 1.00 94.69 91 HIS A N 1
ATOM 720 C CA . HIS A 1 91 ? 9.510 -3.068 -5.501 1.00 94.69 91 HIS A CA 1
ATOM 721 C C . HIS A 1 91 ? 10.087 -4.447 -5.178 1.00 94.69 91 HIS A C 1
ATOM 723 O O . HIS A 1 91 ? 9.611 -5.090 -4.248 1.00 94.69 91 HIS A O 1
ATOM 729 N N . ARG A 1 92 ? 11.149 -4.860 -5.878 1.00 96.19 92 ARG A N 1
ATOM 730 C CA . ARG A 1 92 ? 11.912 -6.072 -5.565 1.00 96.19 92 ARG A CA 1
ATOM 731 C C . ARG A 1 92 ? 12.544 -5.996 -4.179 1.00 96.19 92 ARG A C 1
ATOM 733 O O . ARG A 1 92 ? 12.381 -6.913 -3.387 1.00 96.19 92 ARG A O 1
ATOM 740 N N . LYS A 1 93 ? 13.179 -4.868 -3.840 1.00 94.69 93 LYS A N 1
ATOM 741 C CA . LYS A 1 93 ? 13.739 -4.646 -2.493 1.00 94.69 93 LYS A CA 1
ATOM 742 C C . LYS A 1 93 ? 12.688 -4.723 -1.388 1.00 94.69 93 LYS A C 1
ATOM 744 O O . LYS A 1 93 ? 12.967 -5.202 -0.299 1.00 94.69 93 LYS A O 1
ATOM 749 N N . LEU A 1 94 ? 11.470 -4.253 -1.657 1.00 94.44 94 LEU A N 1
ATOM 750 C CA . LEU A 1 94 ? 10.364 -4.344 -0.698 1.00 94.44 94 LEU A CA 1
ATOM 751 C C . LEU A 1 94 ? 9.834 -5.778 -0.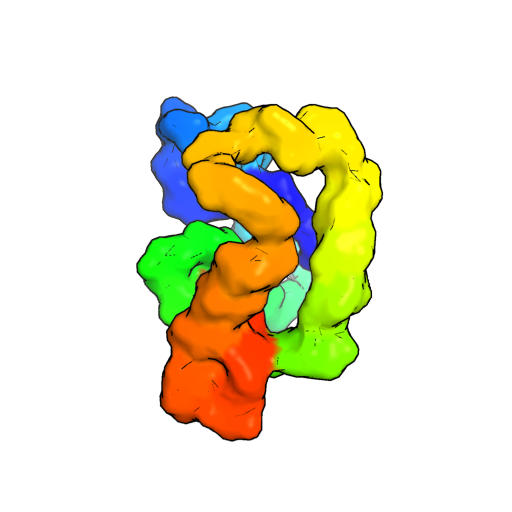529 1.00 94.44 94 LEU A C 1
ATOM 753 O O . LEU A 1 94 ? 9.202 -6.059 0.485 1.00 94.44 94 LEU A O 1
ATOM 757 N N . ALA A 1 95 ? 10.083 -6.659 -1.499 1.00 95.88 95 ALA A N 1
ATOM 758 C CA . ALA A 1 95 ? 9.709 -8.069 -1.462 1.00 95.88 95 ALA A CA 1
ATOM 759 C C . ALA A 1 95 ? 10.791 -8.971 -0.839 1.00 95.88 95 ALA A C 1
ATOM 761 O O . ALA A 1 95 ? 10.597 -10.180 -0.743 1.00 95.88 95 ALA A O 1
ATOM 762 N N . GLU A 1 96 ? 11.932 -8.422 -0.404 1.00 95.12 96 GLU A N 1
ATOM 763 C CA . GLU A 1 96 ? 12.998 -9.214 0.217 1.00 95.12 96 GLU A CA 1
ATOM 764 C C . GLU A 1 96 ? 12.466 -10.027 1.411 1.00 95.12 96 GLU A C 1
ATOM 766 O O . GLU A 1 96 ? 11.846 -9.500 2.337 1.00 95.12 96 GLU A O 1
ATOM 771 N N . GLY A 1 97 ? 12.710 -11.340 1.382 1.00 94.12 97 GLY A N 1
ATOM 772 C CA . GLY A 1 97 ? 12.244 -12.274 2.410 1.00 94.12 97 GLY A CA 1
ATOM 773 C C . GLY A 1 97 ? 10.777 -12.705 2.286 1.00 94.12 97 GLY A C 1
ATOM 774 O O . GLY A 1 97 ? 10.299 -13.410 3.172 1.00 94.12 97 GLY A O 1
ATOM 775 N N . GLN A 1 98 ? 10.077 -12.304 1.223 1.00 96.00 98 GLN A N 1
ATOM 776 C CA . GLN A 1 98 ? 8.734 -12.782 0.884 1.00 96.00 98 GLN A CA 1
ATOM 777 C C . GLN A 1 98 ? 8.792 -13.919 -0.152 1.00 96.00 98 GLN A C 1
ATOM 779 O O . GLN A 1 98 ? 9.845 -14.203 -0.723 1.00 96.00 98 GLN A O 1
ATOM 784 N N . ASP A 1 99 ? 7.659 -14.577 -0.392 1.00 96.88 99 ASP A N 1
ATOM 785 C CA . ASP A 1 99 ? 7.481 -15.648 -1.385 1.00 96.88 99 ASP A CA 1
ATOM 786 C C . ASP A 1 99 ? 7.086 -15.138 -2.786 1.00 96.88 99 ASP A C 1
ATOM 788 O O . ASP A 1 99 ? 6.854 -15.934 -3.694 1.00 96.88 99 ASP A O 1
ATOM 792 N N . PHE A 1 100 ? 7.062 -13.817 -2.974 1.00 96.75 100 PHE A N 1
ATOM 793 C CA . PHE A 1 100 ? 6.728 -13.131 -4.222 1.00 96.75 100 PHE A CA 1
ATOM 794 C C . PHE A 1 100 ? 7.834 -12.167 -4.671 1.00 96.75 100 PHE A C 1
ATOM 796 O O . PHE A 1 100 ? 8.704 -11.783 -3.891 1.00 96.75 100 PHE A O 1
ATOM 803 N N . GLU A 1 101 ? 7.818 -11.765 -5.947 1.00 96.94 101 GLU A N 1
ATOM 804 C CA . GLU A 1 101 ? 8.937 -11.033 -6.558 1.00 96.94 101 GLU A CA 1
ATOM 805 C C . GLU A 1 101 ? 8.884 -9.519 -6.338 1.00 96.94 101 GLU A C 1
ATOM 807 O O . GLU A 1 101 ? 9.929 -8.865 -6.296 1.00 96.94 101 GLU A O 1
ATOM 812 N N . LEU A 1 102 ? 7.683 -8.940 -6.252 1.00 97.44 102 LEU A N 1
ATOM 813 C CA . LEU A 1 102 ? 7.483 -7.492 -6.205 1.00 97.44 102 LEU A CA 1
ATOM 814 C C . LEU A 1 102 ? 6.449 -7.122 -5.146 1.00 97.44 102 LEU A C 1
ATOM 816 O O . LEU A 1 102 ? 5.353 -7.676 -5.123 1.00 97.44 102 LEU A O 1
ATOM 820 N N . ALA A 1 103 ? 6.770 -6.121 -4.323 1.00 96.94 103 ALA A N 1
ATOM 821 C CA . ALA A 1 103 ? 5.890 -5.678 -3.251 1.00 96.94 103 ALA A CA 1
ATOM 822 C C . ALA A 1 103 ? 5.635 -4.173 -3.260 1.00 96.94 103 ALA A C 1
ATOM 824 O O . ALA A 1 103 ? 6.545 -3.370 -3.489 1.00 96.94 103 ALA A O 1
ATOM 825 N N . GLU A 1 104 ? 4.416 -3.780 -2.898 1.00 95.31 104 GLU A N 1
ATOM 826 C CA . GLU A 1 104 ? 4.159 -2.461 -2.320 1.00 95.31 104 GLU A CA 1
ATOM 827 C C . GLU A 1 104 ? 4.183 -2.539 -0.798 1.00 95.31 104 GLU A C 1
ATOM 829 O O . GLU A 1 104 ? 3.682 -3.490 -0.205 1.00 95.31 104 GLU A O 1
ATOM 834 N N . ALA A 1 105 ? 4.742 -1.510 -0.165 1.00 92.94 105 ALA A N 1
ATOM 835 C CA . ALA A 1 105 ? 4.867 -1.435 1.281 1.00 92.94 105 ALA A CA 1
ATOM 836 C C . ALA A 1 105 ? 4.014 -0.306 1.863 1.00 92.94 105 ALA A C 1
ATOM 838 O O . ALA A 1 105 ? 3.988 0.819 1.352 1.00 92.94 105 ALA A O 1
ATOM 839 N N . PHE A 1 106 ? 3.373 -0.610 2.984 1.00 91.94 106 PHE A N 1
ATOM 840 C CA . PHE A 1 106 ? 2.481 0.270 3.716 1.00 91.94 106 PHE A CA 1
ATOM 841 C C . PHE A 1 106 ? 2.811 0.248 5.206 1.00 91.94 106 PHE A C 1
ATOM 843 O O . PHE A 1 106 ? 3.320 -0.734 5.750 1.00 91.94 106 PHE A O 1
ATOM 850 N N . HIS A 1 107 ? 2.462 1.329 5.895 1.00 89.88 107 HIS A N 1
ATOM 851 C CA . HIS A 1 107 ? 2.245 1.277 7.333 1.00 89.88 107 HIS A CA 1
ATOM 852 C C . HIS A 1 107 ? 0.754 1.074 7.598 1.00 89.88 107 HIS A C 1
ATOM 854 O O . HIS A 1 107 ? -0.060 1.969 7.371 1.00 89.88 107 HIS A O 1
ATOM 860 N N . ARG A 1 108 ? 0.400 -0.129 8.028 1.00 91.44 108 ARG A N 1
ATOM 861 C CA . ARG A 1 108 ? -0.937 -0.551 8.413 1.00 91.44 108 ARG A CA 1
ATOM 862 C C . ARG A 1 108 ? -1.191 -0.210 9.879 1.00 91.44 108 ARG A C 1
ATOM 864 O O . ARG A 1 108 ? -0.409 -0.570 10.759 1.00 91.44 108 ARG A O 1
ATOM 871 N N . VAL A 1 109 ? -2.318 0.449 10.117 1.00 89.50 109 VAL A N 1
ATOM 872 C CA . VAL A 1 109 ? -2.879 0.744 11.436 1.00 89.50 109 VAL A CA 1
ATOM 873 C C . VAL A 1 109 ? -4.250 0.098 11.522 1.00 89.50 109 VAL A C 1
ATOM 875 O O . VAL A 1 109 ? -5.112 0.342 10.677 1.00 89.50 109 VAL A O 1
ATOM 878 N N . GLU A 1 110 ? -4.459 -0.710 12.551 1.00 90.62 110 GLU A N 1
ATOM 879 C CA . GLU A 1 110 ? -5.777 -1.242 12.881 1.00 90.62 110 GLU A CA 1
ATOM 880 C C . GLU A 1 110 ? -6.507 -0.259 13.789 1.00 90.62 110 GLU A C 1
ATOM 882 O O . GLU A 1 110 ? -5.917 0.325 14.702 1.00 90.62 110 GLU A O 1
ATOM 887 N N . ILE A 1 111 ? -7.794 -0.052 13.523 1.00 85.88 111 ILE A N 1
ATOM 888 C CA . ILE A 1 111 ? -8.637 0.785 14.367 1.00 85.88 111 ILE A CA 1
ATOM 889 C C . ILE A 1 111 ? -9.577 -0.127 15.144 1.00 85.88 111 ILE A C 1
ATOM 891 O O . ILE A 1 111 ? -10.346 -0.899 14.573 1.00 85.88 111 ILE A O 1
ATOM 895 N N . PHE A 1 112 ? -9.527 0.010 16.463 1.00 79.62 112 PHE A N 1
ATOM 896 C CA . PHE A 1 112 ? -10.419 -0.667 17.391 1.00 79.62 112 PHE A CA 1
ATOM 897 C C . PHE A 1 112 ? -11.498 0.329 17.849 1.00 79.62 112 PHE A C 1
ATOM 899 O O . PHE A 1 112 ? -11.179 1.467 18.204 1.00 79.62 112 PHE A O 1
ATOM 906 N N . TRP A 1 113 ? -12.766 -0.082 17.814 1.00 76.19 113 TRP A N 1
ATOM 907 C CA . TRP A 1 113 ? -13.934 0.650 18.335 1.00 76.19 113 TRP A CA 1
ATOM 908 C C . TRP A 1 113 ? -14.791 -0.262 19.198 1.00 76.19 113 TRP A C 1
ATOM 910 O O . TRP A 1 113 ? -14.773 -1.492 18.955 1.00 76.19 113 TRP A O 1
#

Foldseek 3Di:
DDDDDAQQPDDDPDPRHPDDNDPVVVVQVVCVVVVRHDFKDWGAPDPDFDDKDACQVPLVVVLVVVVVPVVVVPPDPDPDDGPSVVQQVVQQVVCVPHPHRGIGTTHMDGDDD

Secondary structure (DSSP, 8-state):
-----S-SSSPTTSTT-SS----HHHHHHHHHHTT----EEEEET-SS--EEEE-GGGHHHHHHHHHT-TTTTTS----SS-HHHHHHHHHHHHTTTSSSS-EEEEEEEE---

pLDDT: mean 79.81, std 16.14, range [49.19, 97.69]

Sequence (113 aa):
MLSVHSCPVGRLGGRDTGGMNVYIREVARELGKRGHRVKEVWLWASEKPNHVTDITDTFDIKLAALRCHKSQMGQTPFPQSDPGEWLRERHRKLAEGQDFELAEAFHRVEIFW